Protein AF-A0A530KPL0-F1 (afdb_monomer_lite)

Sequence (86 aa):
MLEDCHAVVTHHSNVSIDGLIAGVPAFCLEGLATPLALSDLSRIEEPRREGDREQLVNDISWCQFNVQEMTDGVAWRHLKEEGLLL

Foldseek 3Di:
DCVPPQAAEDAEDCVQLVCLVVQHAYAYNDYLCVVRHHVDCVCSVPGGRDDDSVVSVVVVVVVDDDPVCVVVCVVVVVCVVVVVDD

Structure (mmCIF, N/CA/C/O backbone):
data_AF-A0A530KPL0-F1
#
_entry.id   AF-A0A530KPL0-F1
#
loop_
_atom_site.group_PDB
_atom_site.id
_atom_site.type_symbol
_atom_site.label_atom_id
_atom_site.label_alt_id
_atom_site.label_comp_id
_atom_site.label_asym_id
_atom_site.label_entity_id
_atom_site.label_seq_id
_atom_site.pdbx_PDB_ins_code
_atom_site.Cartn_x
_atom_site.Cartn_y
_atom_site.Cartn_z
_atom_site.occupancy
_atom_site.B_iso_or_equiv
_atom_site.auth_seq_id
_atom_site.auth_comp_id
_atom_site.auth_asym_id
_atom_site.auth_atom_id
_atom_site.pdbx_PDB_model_num
ATOM 1 N N . MET A 1 1 ? -8.837 -6.775 -12.848 1.00 62.38 1 MET A N 1
ATOM 2 C CA . MET A 1 1 ? -8.879 -5.313 -13.099 1.00 62.38 1 MET A CA 1
ATOM 3 C C . MET A 1 1 ? -7.484 -4.685 -13.265 1.00 62.38 1 MET A C 1
ATOM 5 O O . MET A 1 1 ? -7.423 -3.494 -13.516 1.00 62.38 1 MET A O 1
ATOM 9 N N . LEU A 1 2 ? -6.381 -5.452 -13.190 1.00 82.12 2 LEU A N 1
ATOM 10 C CA . LEU A 1 2 ? -5.000 -4.963 -13.385 1.00 82.12 2 LEU A CA 1
ATOM 11 C C . LEU A 1 2 ? -4.214 -5.782 -14.434 1.00 82.12 2 LEU A C 1
ATOM 13 O O . LEU A 1 2 ? -2.986 -5.781 -14.427 1.00 82.12 2 L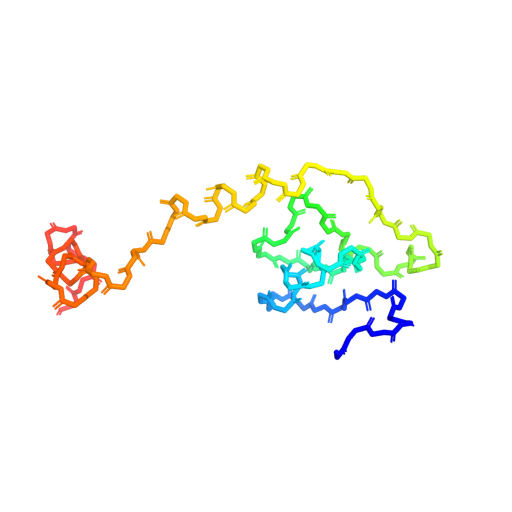EU A O 1
ATOM 17 N N . GLU A 1 3 ? -4.909 -6.512 -15.310 1.00 82.12 3 GLU A N 1
ATOM 18 C CA . GLU A 1 3 ? -4.259 -7.257 -16.396 1.00 82.12 3 GLU A CA 1
ATOM 19 C C . GLU A 1 3 ? -3.518 -6.278 -17.316 1.00 82.12 3 GLU A C 1
ATOM 21 O O . GLU A 1 3 ? -4.058 -5.226 -17.657 1.00 82.12 3 GLU A O 1
ATOM 26 N N . ASP A 1 4 ? -2.261 -6.597 -17.635 1.00 88.94 4 ASP A N 1
ATOM 27 C CA . ASP A 1 4 ? -1.341 -5.776 -18.436 1.00 88.94 4 ASP A CA 1
ATOM 28 C C . ASP A 1 4 ? -1.116 -4.336 -17.925 1.00 88.94 4 ASP A C 1
ATOM 30 O O . ASP A 1 4 ? -0.704 -3.444 -18.669 1.00 88.94 4 ASP A O 1
ATOM 34 N N . CYS A 1 5 ? -1.345 -4.085 -16.631 1.00 94.69 5 CYS A N 1
ATOM 35 C CA . CYS A 1 5 ? -1.047 -2.790 -16.029 1.00 94.69 5 CYS A CA 1
ATOM 36 C C . CYS A 1 5 ? 0.466 -2.613 -15.820 1.00 94.69 5 CYS A C 1
ATOM 38 O O . CYS A 1 5 ? 1.111 -3.397 -15.121 1.00 94.69 5 CYS A O 1
ATOM 40 N N . HIS A 1 6 ? 1.031 -1.549 -16.398 1.00 95.62 6 HIS A N 1
ATOM 41 C CA . HIS A 1 6 ? 2.461 -1.243 -16.281 1.00 95.62 6 HIS A CA 1
ATOM 42 C C . HIS A 1 6 ? 2.846 -0.731 -14.888 1.00 95.62 6 HIS A C 1
ATOM 44 O O . HIS A 1 6 ? 3.823 -1.206 -14.305 1.00 95.62 6 HIS A O 1
ATOM 50 N N . ALA A 1 7 ? 2.068 0.216 -14.353 1.00 97.00 7 ALA A N 1
ATOM 51 C CA . ALA A 1 7 ? 2.257 0.808 -13.033 1.00 97.00 7 ALA A CA 1
ATOM 52 C C . ALA A 1 7 ? 0.958 1.443 -12.506 1.00 97.00 7 ALA A C 1
ATOM 54 O O . ALA A 1 7 ? 0.153 1.965 -13.280 1.00 97.00 7 ALA A O 1
ATOM 55 N N . VAL A 1 8 ? 0.788 1.465 -11.183 1.00 97.00 8 VAL A N 1
ATOM 56 C CA . VAL A 1 8 ? -0.252 2.253 -10.502 1.00 97.00 8 VAL A CA 1
ATOM 57 C C . VAL A 1 8 ? 0.338 3.596 -10.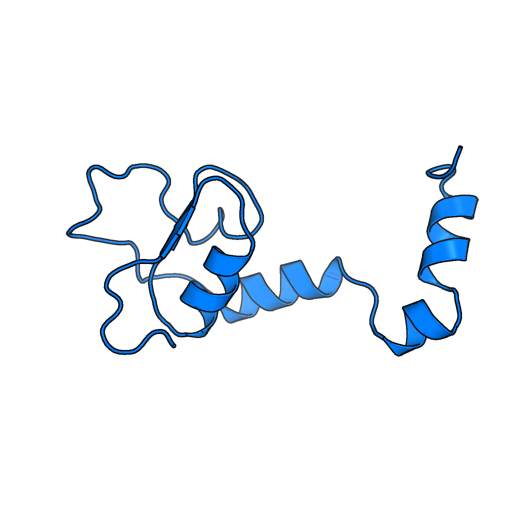092 1.00 97.00 8 VAL A C 1
ATOM 59 O O . VAL A 1 8 ? 1.354 3.627 -9.409 1.00 97.00 8 VAL A O 1
ATOM 62 N N . VAL A 1 9 ? -0.299 4.707 -10.465 1.00 97.19 9 VAL A N 1
ATOM 63 C CA . VAL A 1 9 ? 0.169 6.060 -10.123 1.00 97.19 9 VAL A CA 1
ATOM 64 C C . VAL A 1 9 ? -0.871 6.769 -9.265 1.00 97.19 9 VAL A C 1
ATOM 66 O O . VAL A 1 9 ? -2.040 6.863 -9.638 1.00 97.19 9 VAL A O 1
ATOM 69 N N . THR A 1 10 ? -0.458 7.283 -8.110 1.00 96.56 10 THR A N 1
ATOM 70 C CA . THR A 1 10 ? -1.327 8.051 -7.216 1.00 96.56 10 THR A CA 1
ATOM 71 C C . THR A 1 10 ? -0.533 9.038 -6.362 1.00 96.56 10 THR A C 1
ATOM 73 O O . THR A 1 10 ? 0.677 8.914 -6.210 1.00 96.56 10 THR A O 1
ATOM 76 N N . HIS A 1 11 ? -1.211 10.029 -5.783 1.00 95.44 11 HIS A N 1
ATOM 77 C CA . HIS A 1 11 ? -0.593 10.906 -4.787 1.00 95.44 11 HIS A CA 1
ATOM 78 C C . HIS A 1 11 ? -0.496 10.226 -3.413 1.00 95.44 11 HIS A C 1
ATOM 80 O O . HIS A 1 11 ? 0.587 10.206 -2.840 1.00 95.44 11 HIS A O 1
ATOM 86 N N . HIS A 1 12 ? -1.609 9.679 -2.904 1.00 94.94 12 HIS A N 1
ATOM 87 C CA . HIS A 1 12 ? -1.698 9.112 -1.545 1.00 94.94 12 HIS A CA 1
ATOM 88 C C . HIS A 1 12 ? -2.758 7.995 -1.404 1.00 94.94 12 HIS A C 1
ATOM 90 O O . HIS A 1 12 ? -3.107 7.577 -0.302 1.00 94.94 12 HIS A O 1
ATOM 96 N N . SER A 1 13 ? -3.359 7.524 -2.502 1.00 95.62 13 SER A N 1
ATOM 97 C CA . SER A 1 13 ? -4.452 6.546 -2.403 1.00 95.62 13 SER A CA 1
ATOM 98 C C . SER A 1 13 ? -3.942 5.136 -2.102 1.00 95.62 13 SER A C 1
ATOM 100 O O . SER A 1 13 ? -2.925 4.697 -2.646 1.00 95.62 13 SER A O 1
ATOM 102 N N . ASN A 1 14 ? -4.719 4.382 -1.320 1.00 95.25 14 ASN A N 1
ATOM 103 C CA . ASN A 1 14 ? -4.443 2.979 -1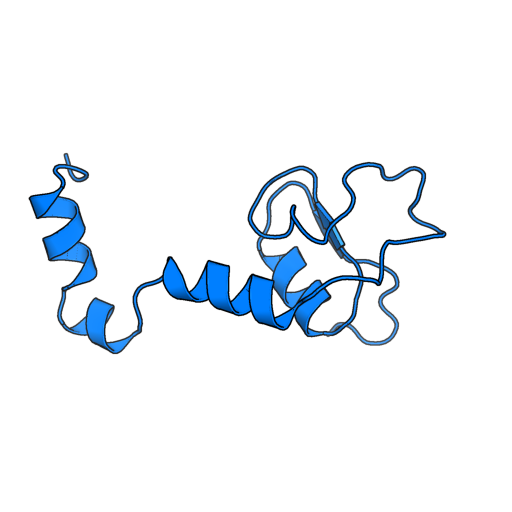.005 1.00 95.25 14 ASN A CA 1
ATOM 104 C C . ASN A 1 14 ? -4.555 2.044 -2.221 1.00 95.25 14 ASN A C 1
ATOM 106 O O . ASN A 1 14 ? -4.103 0.910 -2.138 1.00 95.25 14 ASN A O 1
ATOM 110 N N . VAL A 1 15 ? -5.049 2.515 -3.375 1.00 94.88 15 VAL A N 1
ATOM 111 C CA . VAL A 1 15 ? -5.009 1.747 -4.640 1.00 94.88 15 VAL A CA 1
ATOM 112 C C . VAL A 1 15 ? -3.582 1.326 -5.030 1.00 94.88 15 VAL A C 1
ATOM 114 O O . VAL A 1 15 ? -3.379 0.334 -5.725 1.00 94.88 15 VAL A O 1
ATOM 117 N N . SER A 1 16 ? -2.572 2.064 -4.558 1.00 95.69 16 SER A N 1
ATOM 118 C CA . SER A 1 16 ? -1.160 1.696 -4.701 1.00 95.69 16 SER A CA 1
ATOM 119 C C . SER A 1 16 ? -0.817 0.385 -3.982 1.00 95.69 16 SER A C 1
ATOM 121 O O . SER A 1 16 ? -0.011 -0.387 -4.495 1.00 95.69 16 SER A O 1
ATOM 123 N N . ILE A 1 17 ? -1.463 0.087 -2.850 1.00 95.88 17 ILE A N 1
ATOM 124 C CA . ILE A 1 17 ? -1.303 -1.175 -2.119 1.00 95.88 17 ILE A CA 1
ATOM 125 C C . ILE A 1 17 ? -1.907 -2.335 -2.910 1.00 95.88 17 ILE A C 1
ATOM 127 O O . ILE A 1 17 ? -1.243 -3.358 -3.071 1.00 95.88 17 ILE A O 1
ATOM 131 N N . ASP A 1 18 ? -3.105 -2.159 -3.477 1.00 94.06 18 ASP A N 1
ATOM 132 C CA . ASP A 1 18 ? -3.737 -3.176 -4.332 1.00 94.06 18 ASP A CA 1
ATOM 133 C C . ASP A 1 18 ? -2.845 -3.526 -5.532 1.00 94.06 18 ASP A C 1
ATOM 135 O O . ASP A 1 18 ? -2.655 -4.700 -5.858 1.00 94.06 18 ASP A O 1
ATOM 139 N N . GLY A 1 19 ? -2.236 -2.505 -6.150 1.00 94.75 19 GLY A N 1
ATOM 140 C CA . GLY A 1 19 ? -1.236 -2.672 -7.203 1.00 94.75 19 GLY A CA 1
ATOM 141 C C . GLY A 1 19 ? -0.045 -3.513 -6.746 1.00 94.75 19 GLY A C 1
ATOM 142 O O 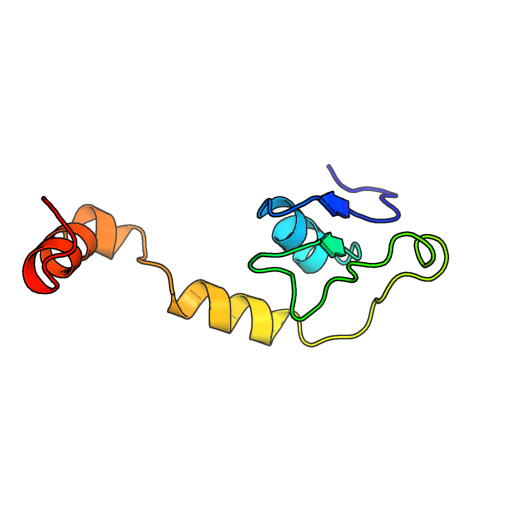. GLY A 1 19 ? 0.259 -4.534 -7.366 1.00 94.75 19 GLY A O 1
ATOM 143 N N . LEU A 1 20 ? 0.587 -3.130 -5.631 1.00 95.44 20 LEU A N 1
ATOM 144 C CA . LEU A 1 20 ? 1.748 -3.841 -5.087 1.00 95.44 20 LEU A CA 1
ATOM 145 C C . LEU A 1 20 ? 1.420 -5.308 -4.769 1.00 95.44 20 LEU A C 1
ATOM 147 O O . LEU A 1 20 ? 2.177 -6.201 -5.164 1.00 95.44 20 LEU A O 1
ATOM 151 N N . ILE A 1 21 ? 0.278 -5.580 -4.127 1.00 93.81 21 ILE A N 1
ATOM 152 C CA . ILE A 1 21 ? -0.198 -6.944 -3.840 1.00 93.81 21 ILE A CA 1
ATOM 153 C C . ILE A 1 21 ? -0.357 -7.740 -5.143 1.00 93.81 21 ILE A C 1
ATOM 155 O O . ILE A 1 21 ? 0.125 -8.870 -5.237 1.00 93.81 21 ILE A O 1
ATOM 159 N N . ALA A 1 22 ? -0.930 -7.129 -6.182 1.00 93.12 22 ALA A N 1
ATOM 160 C CA . ALA A 1 22 ? -1.091 -7.738 -7.502 1.00 93.12 22 ALA A CA 1
ATOM 161 C C . ALA A 1 22 ? 0.222 -7.882 -8.306 1.00 93.12 22 ALA A C 1
ATOM 163 O O . ALA A 1 22 ? 0.213 -8.459 -9.391 1.00 93.12 22 ALA A O 1
ATOM 164 N N . GLY A 1 23 ? 1.357 -7.385 -7.800 1.00 93.12 23 GLY A N 1
ATOM 165 C CA . GLY A 1 23 ? 2.651 -7.418 -8.498 1.00 93.12 23 GLY A CA 1
ATOM 166 C C . GLY A 1 23 ? 2.856 -6.291 -9.510 1.00 93.12 23 GLY A C 1
ATOM 167 O O . GLY A 1 23 ? 3.835 -6.305 -10.261 1.00 93.12 23 GLY A O 1
ATOM 168 N N . VAL A 1 24 ? 1.967 -5.301 -9.511 1.00 96.12 24 VAL A N 1
ATOM 169 C CA . VAL A 1 24 ? 2.084 -4.082 -10.308 1.00 96.12 24 VAL A CA 1
ATOM 170 C C . VAL A 1 24 ? 2.852 -3.039 -9.486 1.00 96.12 24 VAL A C 1
ATOM 172 O O . VAL A 1 24 ? 2.498 -2.776 -8.336 1.00 96.12 24 VAL A O 1
ATOM 175 N N . PRO A 1 25 ? 3.920 -2.437 -10.026 1.00 96.75 25 PRO A N 1
ATOM 176 C CA . PRO A 1 25 ? 4.707 -1.460 -9.297 1.00 96.75 25 PRO A CA 1
ATOM 177 C C . PRO A 1 25 ? 3.898 -0.178 -9.090 1.00 96.75 25 PRO A C 1
ATOM 179 O O . PRO A 1 25 ? 3.049 0.181 -9.909 1.00 96.75 25 PRO A O 1
ATOM 182 N N . ALA A 1 26 ? 4.179 0.522 -7.995 1.00 97.44 26 ALA A N 1
ATOM 183 C CA . ALA A 1 26 ? 3.459 1.729 -7.623 1.00 97.44 26 ALA A CA 1
ATOM 184 C C . ALA A 1 26 ? 4.355 2.968 -7.697 1.00 97.44 26 ALA A C 1
ATOM 186 O O . ALA A 1 26 ? 5.517 2.944 -7.282 1.00 97.44 26 ALA A O 1
ATOM 187 N N . PHE A 1 27 ? 3.769 4.067 -8.160 1.00 98.00 27 PHE A N 1
ATOM 188 C CA . PHE A 1 27 ? 4.270 5.412 -7.954 1.00 98.00 27 PHE A CA 1
ATOM 189 C C . PHE A 1 27 ? 3.336 6.142 -6.996 1.00 98.00 27 PHE A C 1
ATOM 191 O O . PHE A 1 27 ? 2.144 6.290 -7.274 1.00 98.00 27 PHE A O 1
ATOM 198 N N . CYS A 1 28 ? 3.876 6.552 -5.854 1.00 96.50 28 CYS A N 1
ATOM 199 C CA . CYS A 1 28 ? 3.134 7.165 -4.762 1.00 96.50 28 CYS A CA 1
ATOM 200 C C . CYS A 1 28 ? 3.967 8.308 -4.191 1.00 96.50 28 CYS A C 1
ATOM 202 O O . CYS A 1 28 ? 5.140 8.105 -3.877 1.00 96.50 28 CYS A O 1
ATOM 204 N N . LEU A 1 29 ? 3.382 9.502 -4.077 1.00 94.25 29 LEU A N 1
ATOM 205 C CA . LEU A 1 29 ? 4.097 10.641 -3.502 1.00 94.25 29 LEU A CA 1
ATOM 206 C C . LEU A 1 29 ? 4.273 10.453 -1.992 1.00 94.25 29 LEU A C 1
ATOM 208 O O . LEU A 1 29 ? 5.373 10.623 -1.478 1.00 94.25 29 LEU A O 1
ATOM 212 N N . GLU A 1 30 ? 3.195 10.071 -1.310 1.00 93.25 30 GLU A N 1
ATOM 213 C CA . GLU A 1 30 ? 3.142 9.839 0.134 1.00 93.25 30 GLU A CA 1
ATOM 214 C C . GLU A 1 30 ? 2.118 8.735 0.455 1.00 93.25 30 GLU A C 1
ATOM 216 O O . GLU A 1 30 ? 1.333 8.338 -0.402 1.00 93.25 30 GLU A O 1
ATOM 221 N N . GLY A 1 31 ? 2.093 8.237 1.692 1.00 93.31 31 GLY A N 1
ATOM 222 C CA . GLY A 1 31 ? 1.105 7.259 2.162 1.00 93.31 31 GLY A CA 1
ATOM 223 C C . GLY A 1 31 ? 1.668 5.852 2.346 1.00 93.31 31 GLY A C 1
ATOM 224 O O . GLY A 1 31 ? 2.882 5.645 2.359 1.00 93.31 31 GLY A O 1
ATOM 225 N N . LEU A 1 32 ? 0.783 4.867 2.518 1.00 95.44 32 LEU A N 1
ATOM 226 C CA . LEU A 1 32 ? 1.170 3.523 2.971 1.00 95.44 32 LEU A CA 1
ATOM 227 C C . LEU A 1 32 ? 2.115 2.797 2.005 1.00 95.44 32 LEU A C 1
ATOM 229 O O . LEU A 1 32 ? 2.964 2.038 2.449 1.00 95.44 32 LEU A O 1
ATOM 233 N N . ALA A 1 33 ? 2.017 3.044 0.697 1.00 96.06 33 ALA A N 1
ATOM 234 C CA . ALA A 1 33 ? 2.864 2.382 -0.296 1.00 96.06 33 ALA A CA 1
ATOM 235 C C . ALA A 1 33 ? 4.298 2.931 -0.358 1.00 96.06 33 ALA A C 1
ATOM 237 O O . ALA A 1 33 ? 5.146 2.319 -1.007 1.00 96.06 33 ALA A O 1
ATOM 238 N N . THR A 1 34 ? 4.590 4.056 0.309 1.00 95.75 34 THR A N 1
ATOM 239 C CA . THR A 1 34 ? 5.884 4.764 0.244 1.00 95.75 34 THR A CA 1
ATOM 240 C C . THR A 1 34 ? 7.116 3.862 0.424 1.00 95.75 34 THR A C 1
ATOM 242 O O . THR A 1 34 ? 8.076 4.050 -0.321 1.00 95.75 34 THR A O 1
ATOM 245 N N . PRO A 1 35 ? 7.138 2.850 1.322 1.00 95.94 35 PRO A N 1
ATOM 246 C CA . PRO A 1 35 ? 8.313 1.986 1.480 1.00 95.94 35 PRO A CA 1
ATOM 247 C C . PRO A 1 35 ? 8.716 1.227 0.204 1.00 95.94 35 PRO A C 1
ATOM 249 O O . PRO A 1 35 ? 9.901 0.934 0.002 1.00 95.94 35 PRO A O 1
ATOM 252 N N . LEU A 1 36 ? 7.745 0.918 -0.665 1.00 97.00 36 LEU A N 1
ATOM 253 C CA . LEU A 1 36 ? 7.935 0.113 -1.877 1.00 97.00 36 LEU A CA 1
ATOM 254 C C . LEU A 1 36 ? 7.632 0.861 -3.186 1.00 97.00 36 LEU A C 1
ATOM 256 O O . LEU A 1 36 ? 8.000 0.374 -4.253 1.00 97.00 36 LEU A O 1
ATOM 260 N N . ALA A 1 37 ? 7.004 2.034 -3.123 1.00 96.94 37 ALA A N 1
ATOM 261 C CA . ALA A 1 37 ? 6.689 2.865 -4.279 1.00 96.94 37 ALA A CA 1
ATOM 262 C C . ALA A 1 37 ? 7.832 3.832 -4.639 1.00 96.94 37 ALA A C 1
ATOM 264 O O . ALA A 1 37 ? 8.718 4.117 -3.833 1.00 96.94 37 ALA A O 1
ATOM 265 N N . LEU A 1 38 ? 7.805 4.358 -5.865 1.00 97.62 38 LEU A N 1
ATOM 266 C CA . LEU A 1 38 ? 8.631 5.500 -6.275 1.00 97.62 38 LEU A CA 1
ATOM 267 C C . LEU A 1 38 ? 7.797 6.787 -6.292 1.00 97.62 38 LEU A C 1
ATOM 269 O O . LEU A 1 38 ? 6.635 6.766 -6.669 1.00 97.62 38 LEU A O 1
ATOM 273 N N . SER A 1 39 ? 8.383 7.929 -5.950 1.00 96.56 39 SER A N 1
ATOM 274 C CA . SER A 1 39 ? 7.723 9.235 -6.124 1.00 96.56 39 SER A CA 1
ATOM 275 C C . SER A 1 39 ? 8.154 9.953 -7.409 1.00 96.56 39 SER A C 1
ATOM 277 O O . SER A 1 39 ? 7.423 10.795 -7.928 1.00 96.56 39 SER A O 1
ATOM 279 N N . ASP A 1 40 ? 9.319 9.599 -7.958 1.00 96.25 40 ASP A N 1
ATOM 280 C CA . ASP A 1 40 ? 9.871 10.193 -9.175 1.00 96.25 40 ASP A CA 1
ATOM 281 C C . ASP A 1 40 ? 9.302 9.534 -10.440 1.00 96.25 40 ASP A C 1
ATOM 283 O O . ASP A 1 40 ? 9.736 8.456 -10.853 1.00 96.25 40 ASP A O 1
ATOM 287 N N . LEU A 1 41 ? 8.349 10.214 -11.080 1.00 96.50 41 LEU A N 1
ATOM 288 C CA . LEU A 1 41 ? 7.723 9.760 -12.324 1.00 96.50 41 LEU A CA 1
ATOM 289 C C . LEU A 1 41 ? 8.667 9.728 -13.531 1.00 96.50 41 LEU A C 1
ATOM 291 O O . LEU A 1 41 ? 8.337 9.073 -14.517 1.00 96.50 41 LEU A O 1
ATOM 295 N N . SER A 1 42 ? 9.842 10.366 -13.484 1.00 97.44 42 SER A N 1
ATOM 296 C CA . SER A 1 42 ? 10.811 10.255 -14.585 1.00 97.44 42 SER A CA 1
ATOM 297 C C . SER A 1 42 ? 11.314 8.817 -14.781 1.00 97.44 42 SER A C 1
ATOM 299 O O . SER A 1 42 ? 11.790 8.466 -15.858 1.00 97.44 42 SER A O 1
ATOM 301 N N . ARG A 1 43 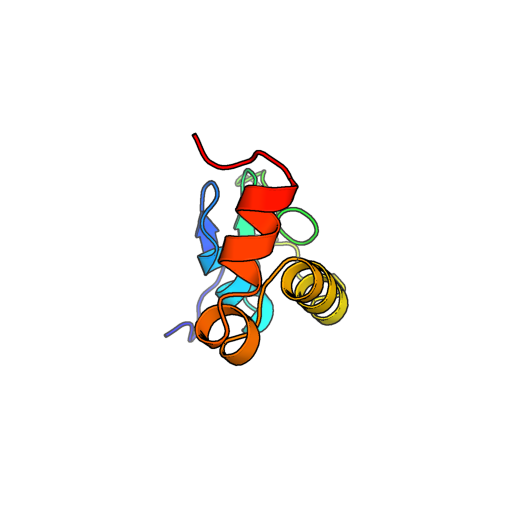? 11.136 7.958 -13.767 1.00 97.00 43 ARG A N 1
ATOM 302 C CA . ARG A 1 43 ? 11.491 6.534 -13.776 1.00 97.00 43 ARG A CA 1
ATOM 303 C C . ARG A 1 43 ? 10.354 5.600 -14.203 1.00 97.00 43 ARG A C 1
ATOM 305 O O . ARG A 1 43 ? 10.456 4.398 -13.978 1.00 97.00 43 ARG A O 1
ATOM 312 N N . ILE A 1 44 ? 9.268 6.115 -14.785 1.00 97.31 44 ILE A N 1
ATOM 313 C CA . ILE A 1 44 ? 8.072 5.317 -15.112 1.00 97.31 44 ILE A CA 1
ATOM 314 C C . ILE A 1 44 ? 8.364 4.106 -16.010 1.00 97.31 44 ILE A C 1
ATOM 316 O O . ILE A 1 44 ? 7.748 3.061 -15.828 1.00 97.31 44 ILE A O 1
ATOM 320 N N . GLU A 1 45 ? 9.335 4.206 -16.920 1.00 97.56 45 GLU A N 1
ATOM 321 C CA . GLU A 1 45 ? 9.741 3.108 -17.815 1.00 97.56 45 GLU A CA 1
ATOM 322 C C . GLU A 1 45 ? 10.551 2.012 -17.096 1.00 97.56 45 GLU A C 1
ATOM 324 O O . GLU A 1 45 ? 10.542 0.853 -17.507 1.00 97.56 45 GLU A O 1
ATOM 329 N N . GLU A 1 46 ? 11.197 2.351 -15.977 1.00 96.56 46 GLU A N 1
ATOM 330 C CA . GLU A 1 46 ? 12.025 1.452 -15.163 1.00 96.56 46 GLU A CA 1
ATOM 331 C C . GLU A 1 46 ? 11.544 1.445 -13.699 1.00 96.56 46 GLU A C 1
ATOM 333 O O . GLU A 1 46 ? 12.247 1.907 -12.786 1.00 96.56 46 GLU A O 1
ATOM 338 N N . PRO A 1 47 ? 10.317 0.951 -13.448 1.00 96.00 47 PRO A N 1
ATOM 339 C CA . PRO A 1 47 ? 9.702 1.039 -12.137 1.00 96.00 47 PRO A CA 1
ATOM 340 C C . PRO A 1 47 ? 10.388 0.113 -11.127 1.00 96.00 47 PRO A C 1
ATOM 342 O O . PRO A 1 47 ? 10.906 -0.953 -11.469 1.00 96.00 47 PRO A O 1
ATOM 345 N N . ARG A 1 48 ? 10.332 0.473 -9.840 1.00 95.62 48 ARG A N 1
ATOM 346 C CA . ARG A 1 48 ? 10.807 -0.405 -8.763 1.00 95.62 48 ARG A CA 1
ATOM 347 C C . ARG A 1 48 ? 9.899 -1.629 -8.649 1.00 95.62 48 ARG A C 1
ATOM 349 O O . ARG A 1 48 ? 8.705 -1.495 -8.405 1.00 95.62 48 ARG A O 1
ATOM 356 N N . ARG A 1 49 ? 10.481 -2.822 -8.783 1.00 93.44 49 ARG A N 1
ATOM 357 C CA . ARG A 1 49 ? 9.780 -4.113 -8.619 1.00 93.44 49 ARG A CA 1
ATOM 358 C C . ARG A 1 49 ? 10.243 -4.912 -7.400 1.00 93.44 49 ARG A C 1
ATOM 360 O O . ARG A 1 49 ? 9.611 -5.896 -7.036 1.00 93.44 49 ARG A O 1
ATOM 367 N N . GLU A 1 50 ? 11.337 -4.487 -6.781 1.00 92.38 50 GLU A N 1
ATOM 368 C CA . GLU A 1 50 ? 11.941 -5.141 -5.623 1.00 92.38 50 GLU A CA 1
ATOM 369 C C . GLU A 1 50 ? 11.378 -4.602 -4.306 1.00 92.38 50 GLU A C 1
ATOM 371 O O . GLU A 1 50 ? 11.216 -3.388 -4.131 1.00 92.38 50 GLU A O 1
ATOM 376 N N . GLY A 1 51 ? 11.164 -5.503 -3.349 1.00 93.19 51 GLY A N 1
ATOM 377 C CA . GLY A 1 51 ? 10.740 -5.166 -1.998 1.00 93.19 51 GLY A CA 1
ATOM 378 C C . GLY A 1 51 ? 9.937 -6.274 -1.331 1.00 93.19 51 GLY A C 1
ATOM 379 O O . GLY A 1 51 ? 9.345 -7.121 -2.003 1.00 93.19 51 GLY A O 1
ATOM 380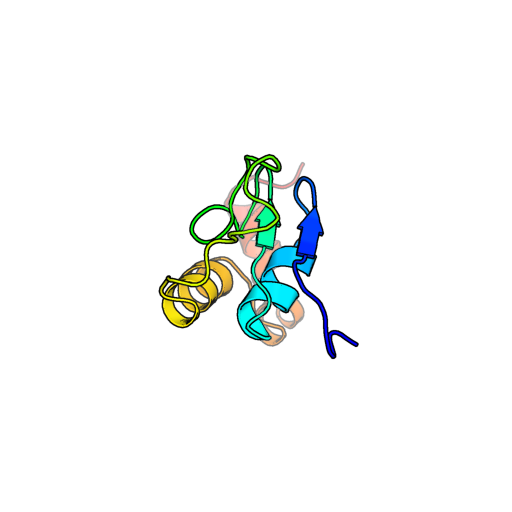 N N . ASP A 1 52 ? 9.909 -6.246 -0.002 1.00 95.69 52 ASP A N 1
ATOM 381 C CA . ASP A 1 52 ? 9.139 -7.192 0.796 1.00 95.69 52 ASP A CA 1
ATOM 382 C C . ASP A 1 52 ? 7.686 -6.719 0.937 1.00 95.69 52 ASP A C 1
ATOM 384 O O . ASP A 1 52 ? 7.337 -5.893 1.783 1.00 95.69 52 ASP A O 1
ATOM 388 N N . ARG A 1 53 ? 6.837 -7.223 0.039 1.00 94.69 53 ARG A N 1
ATOM 389 C CA . ARG A 1 53 ? 5.406 -6.901 0.007 1.00 94.69 53 ARG A CA 1
ATOM 390 C C . ARG A 1 53 ? 4.645 -7.518 1.174 1.00 94.69 53 ARG A C 1
ATOM 392 O O . ARG A 1 53 ? 3.659 -6.935 1.611 1.00 94.69 53 ARG A O 1
ATOM 399 N N . GLU A 1 54 ? 5.087 -8.674 1.659 1.00 95.62 54 GLU A N 1
ATOM 400 C CA . GLU A 1 54 ? 4.447 -9.348 2.786 1.00 95.62 54 GLU A CA 1
ATOM 401 C C . GLU A 1 54 ? 4.689 -8.552 4.066 1.00 95.62 54 GLU A C 1
ATOM 403 O O . GLU A 1 54 ? 3.737 -8.246 4.780 1.00 95.62 54 GLU A O 1
ATOM 408 N N . GLN A 1 55 ? 5.927 -8.101 4.290 1.00 97.19 55 GLN A N 1
ATOM 409 C CA . GLN A 1 55 ? 6.238 -7.221 5.413 1.00 97.19 55 GLN A CA 1
ATOM 410 C C . GLN A 1 55 ? 5.427 -5.921 5.366 1.00 97.19 55 GLN A C 1
ATOM 412 O O . GLN A 1 55 ? 4.863 -5.527 6.382 1.00 97.19 55 GLN A O 1
ATOM 417 N N . LEU A 1 56 ? 5.295 -5.286 4.194 1.00 95.69 56 LEU A N 1
ATOM 418 C CA . LEU A 1 56 ? 4.472 -4.080 4.057 1.00 95.69 56 LEU A CA 1
ATOM 419 C C . LEU A 1 56 ? 3.013 -4.333 4.473 1.00 95.69 56 LEU A C 1
ATOM 421 O O . LEU A 1 56 ? 2.420 -3.531 5.192 1.00 95.69 56 LEU A O 1
ATOM 425 N N . VAL A 1 57 ? 2.424 -5.443 4.023 1.00 95.62 57 VAL A N 1
ATOM 426 C CA . VAL A 1 57 ? 1.044 -5.803 4.379 1.00 95.62 57 VAL A CA 1
ATOM 427 C C . VAL A 1 57 ? 0.926 -6.131 5.868 1.00 95.62 57 VAL A C 1
ATOM 429 O O . VAL A 1 57 ? -0.073 -5.749 6.480 1.00 95.62 57 VAL A O 1
ATOM 432 N N . ASN A 1 58 ? 1.932 -6.769 6.470 1.00 96.69 58 ASN A N 1
ATOM 433 C CA . ASN A 1 58 ? 1.977 -7.021 7.911 1.00 96.69 58 ASN A CA 1
ATOM 434 C C . ASN A 1 58 ? 1.995 -5.708 8.709 1.00 96.69 58 ASN A C 1
ATOM 436 O O . ASN A 1 58 ? 1.193 -5.552 9.629 1.00 96.69 58 ASN A O 1
ATOM 440 N N . ASP A 1 59 ? 2.834 -4.746 8.313 1.00 96.56 59 ASP A N 1
ATOM 441 C CA . ASP A 1 59 ? 2.922 -3.428 8.954 1.00 96.56 59 ASP A CA 1
ATOM 442 C C . ASP A 1 59 ? 1.596 -2.662 8.850 1.00 96.56 59 ASP A C 1
ATOM 444 O O . ASP A 1 59 ? 1.118 -2.094 9.832 1.00 96.56 59 ASP A O 1
ATOM 448 N N . ILE A 1 60 ? 0.960 -2.677 7.672 1.00 95.62 60 ILE A N 1
ATOM 449 C CA . ILE A 1 60 ? -0.349 -2.040 7.470 1.00 95.62 60 ILE A CA 1
ATOM 450 C C . ILE A 1 60 ? -1.405 -2.713 8.345 1.00 95.62 60 ILE A C 1
ATOM 452 O O . ILE A 1 60 ? -2.161 -2.025 9.027 1.00 95.62 60 ILE A O 1
ATOM 456 N N . SER A 1 61 ? -1.450 -4.046 8.345 1.00 94.69 61 SER A N 1
ATOM 457 C CA . SER A 1 61 ? -2.453 -4.824 9.080 1.00 94.69 61 SER A CA 1
ATOM 458 C C . SER A 1 61 ? -2.338 -4.628 10.589 1.00 94.69 61 SER A C 1
ATOM 460 O O . SER A 1 61 ? -3.358 -4.565 11.269 1.00 94.69 61 SER A O 1
ATOM 462 N N . TRP A 1 62 ? -1.117 -4.464 11.109 1.00 95.56 62 TRP A N 1
ATOM 463 C CA . TRP A 1 62 ? -0.871 -4.153 12.519 1.00 95.56 62 TRP A CA 1
ATOM 464 C C . TRP A 1 62 ? -1.519 -2.833 12.967 1.00 95.56 62 TRP A C 1
ATOM 466 O O . TRP A 1 62 ? -1.898 -2.682 14.125 1.00 95.56 62 TRP A O 1
ATOM 476 N N . CYS A 1 63 ? -1.687 -1.884 12.045 1.00 93.56 63 CYS A N 1
ATOM 477 C CA . CYS A 1 63 ? -2.291 -0.582 12.312 1.00 93.56 63 CYS A CA 1
ATOM 478 C C . CYS A 1 63 ? -3.811 -0.545 12.074 1.00 93.56 63 CYS A C 1
ATOM 480 O O . CYS A 1 63 ? -4.382 0.546 12.037 1.00 93.56 63 CYS A O 1
ATOM 482 N N . GLN A 1 64 ? -4.476 -1.679 11.829 1.00 95.00 64 GLN A N 1
ATOM 483 C CA . GLN A 1 64 ? -5.914 -1.734 11.542 1.00 95.00 64 GLN A CA 1
ATOM 484 C C . GLN A 1 64 ? -6.671 -2.527 12.609 1.00 95.00 64 GLN A C 1
ATOM 486 O O . GLN A 1 64 ? -6.161 -3.494 13.165 1.00 95.00 64 GLN A O 1
ATOM 491 N N . PHE A 1 65 ? -7.929 -2.148 12.839 1.00 96.38 65 PHE A N 1
ATOM 492 C CA . PHE A 1 65 ? -8.867 -2.973 13.594 1.00 96.38 65 PHE A CA 1
ATOM 493 C C . PHE A 1 65 ? -9.528 -3.985 12.666 1.00 96.38 65 PHE A C 1
ATOM 495 O O . PHE A 1 65 ? -9.949 -3.652 11.554 1.00 96.38 65 PHE A O 1
ATOM 502 N N . ASN A 1 66 ? -9.671 -5.218 13.135 1.00 96.44 66 ASN A N 1
ATOM 503 C CA . ASN A 1 66 ? -10.409 -6.231 12.402 1.00 96.44 66 ASN A CA 1
ATOM 504 C C . ASN A 1 66 ? -11.931 -6.012 12.517 1.00 96.44 66 ASN A C 1
ATOM 506 O O . ASN A 1 66 ? -12.433 -5.230 13.328 1.00 96.44 66 ASN A O 1
ATOM 510 N N . VAL A 1 67 ? -12.694 -6.718 11.679 1.00 96.31 67 VAL A N 1
ATOM 511 C CA . VAL A 1 67 ? -14.159 -6.569 11.611 1.00 96.31 67 VAL A CA 1
ATOM 512 C C . VAL A 1 67 ? -14.836 -6.869 12.950 1.00 96.31 67 VAL A C 1
ATOM 514 O O . VAL A 1 67 ? -15.787 -6.178 13.318 1.00 96.31 67 VAL A O 1
ATOM 517 N N . GLN A 1 68 ? -14.346 -7.860 13.695 1.00 97.88 68 GLN A N 1
ATOM 518 C CA . GLN A 1 68 ? -14.907 -8.223 14.993 1.00 97.88 68 GLN A CA 1
ATOM 519 C C . GLN A 1 68 ? -14.638 -7.128 16.033 1.00 97.88 68 GLN A C 1
ATOM 521 O O . GLN A 1 68 ? -15.563 -6.691 16.707 1.00 97.88 68 GLN A O 1
ATOM 526 N N . GLU A 1 69 ? -13.415 -6.601 16.095 1.00 97.56 69 GLU A N 1
ATOM 527 C CA . GLU A 1 69 ? -13.043 -5.487 16.978 1.00 97.56 69 GLU A CA 1
ATOM 528 C C . GLU A 1 69 ? -13.873 -4.231 16.707 1.00 97.56 69 GLU A C 1
ATOM 530 O O . GLU A 1 69 ? -14.331 -3.566 17.641 1.00 97.56 69 GLU A O 1
ATOM 535 N N . MET A 1 70 ? -14.106 -3.913 15.432 1.00 97.25 70 MET A N 1
ATOM 536 C CA . MET A 1 70 ? -14.994 -2.813 15.056 1.00 97.25 70 MET A CA 1
ATOM 537 C C . MET A 1 70 ? -16.439 -3.082 15.496 1.00 97.25 70 MET A C 1
ATOM 539 O O . MET A 1 70 ? -17.067 -2.199 16.082 1.00 97.25 70 MET A O 1
ATOM 543 N N . THR A 1 71 ? -16.946 -4.299 15.274 1.00 97.88 71 THR A N 1
ATOM 544 C CA . THR A 1 71 ? -18.310 -4.718 15.656 1.00 97.88 71 THR A CA 1
ATOM 545 C C . THR A 1 71 ? -18.520 -4.663 17.171 1.00 97.88 71 THR A C 1
ATOM 547 O O . THR A 1 71 ? -19.542 -4.165 17.639 1.00 97.88 71 THR A O 1
ATOM 550 N N . ASP A 1 72 ? -17.520 -5.083 17.945 1.00 98.31 72 ASP A N 1
ATOM 551 C CA . ASP A 1 72 ? -17.543 -5.097 19.411 1.00 98.31 72 ASP A CA 1
ATOM 552 C C . ASP A 1 72 ? -17.263 -3.714 20.030 1.00 98.31 72 ASP A C 1
ATOM 554 O O . ASP A 1 72 ? -17.175 -3.561 21.257 1.00 98.31 72 ASP A O 1
ATOM 558 N N . GLY A 1 73 ? -17.094 -2.683 19.196 1.00 97.75 73 GLY A N 1
ATOM 559 C CA . GLY A 1 73 ? -16.839 -1.307 19.613 1.00 97.75 73 GLY A CA 1
ATOM 560 C C . GLY A 1 73 ? -15.459 -1.082 20.236 1.00 97.75 73 GLY A C 1
ATOM 561 O O . GLY A 1 73 ? -15.281 -0.090 20.942 1.00 97.75 73 GLY A O 1
ATOM 562 N N . VAL A 1 74 ? -14.493 -1.980 20.007 1.00 97.81 74 VAL A N 1
ATOM 563 C CA . VAL A 1 74 ? -13.111 -1.861 20.507 1.00 97.81 74 VAL A CA 1
ATOM 564 C C . VAL A 1 74 ? -12.464 -0.593 19.962 1.00 97.81 74 VAL A C 1
ATOM 566 O O . VAL A 1 74 ? -11.987 0.221 20.748 1.00 97.81 74 VAL A O 1
ATOM 569 N N . ALA A 1 75 ? -12.544 -0.373 18.645 1.00 96.25 75 ALA A N 1
ATOM 570 C CA . ALA A 1 75 ? -11.998 0.820 17.998 1.00 96.25 75 ALA A CA 1
ATOM 571 C C . ALA A 1 75 ? -12.569 2.112 18.610 1.00 96.25 75 ALA A C 1
ATOM 573 O O . ALA A 1 75 ? -11.834 3.031 18.954 1.00 96.25 75 ALA A O 1
ATOM 574 N N . TRP A 1 76 ? -13.888 2.163 18.819 1.00 95.94 76 TRP A N 1
ATOM 575 C CA . TRP A 1 76 ? -14.555 3.334 19.391 1.00 95.94 76 TRP A CA 1
ATOM 576 C C . TRP A 1 76 ? -14.147 3.606 20.841 1.00 95.94 76 TRP A C 1
ATOM 578 O O . TRP A 1 76 ? -13.920 4.758 21.205 1.00 95.94 76 TRP A O 1
ATOM 588 N N . ARG A 1 77 ? -14.044 2.562 21.676 1.00 97.38 77 ARG A N 1
ATOM 589 C CA . ARG A 1 77 ? -13.560 2.707 23.058 1.00 97.38 77 ARG A CA 1
ATOM 590 C C . ARG A 1 77 ? -12.116 3.190 23.091 1.00 97.38 77 ARG A C 1
ATOM 592 O O . ARG A 1 77 ? -11.850 4.160 23.788 1.00 97.38 77 ARG A O 1
ATOM 599 N N . HIS A 1 78 ? -11.246 2.591 22.280 1.00 96.12 78 HIS A N 1
ATOM 600 C CA . HIS A 1 78 ? -9.848 2.995 22.175 1.00 96.12 78 HIS A CA 1
ATOM 601 C C . HIS A 1 78 ? -9.717 4.484 21.823 1.00 96.12 78 HIS A C 1
ATOM 603 O O . HIS A 1 78 ? -9.072 5.233 22.546 1.00 96.12 78 HIS A O 1
ATOM 609 N N . LEU A 1 79 ? -10.427 4.953 20.790 1.00 95.56 79 LEU A N 1
ATOM 610 C CA . LEU A 1 79 ? -10.406 6.370 20.409 1.00 95.56 79 LEU A CA 1
ATOM 611 C C . LEU A 1 79 ? -10.888 7.309 21.536 1.00 95.56 79 LEU A C 1
ATOM 613 O O . LEU A 1 79 ? -10.386 8.425 21.651 1.00 95.56 79 LEU A O 1
ATOM 617 N N . LYS A 1 80 ? -11.846 6.884 22.374 1.00 96.19 80 LYS A N 1
ATOM 618 C CA . LYS A 1 80 ? -12.300 7.670 23.538 1.00 96.19 80 LYS A CA 1
ATOM 619 C C . LYS A 1 80 ? -11.264 7.708 24.652 1.00 96.19 80 LYS A C 1
ATOM 621 O O . LYS A 1 80 ? -11.048 8.765 25.234 1.00 96.19 80 LYS A O 1
ATOM 626 N N . GLU A 1 81 ? -10.680 6.560 24.970 1.00 97.00 81 GLU A N 1
ATOM 627 C CA . GLU A 1 81 ? -9.689 6.410 26.039 1.00 97.00 81 GLU A CA 1
ATOM 628 C C . GLU A 1 81 ? -8.420 7.213 25.734 1.00 97.00 81 GLU A C 1
ATOM 630 O O . GLU A 1 81 ? -7.895 7.881 26.621 1.00 97.00 81 GLU A O 1
ATOM 635 N N . GLU A 1 82 ? -8.010 7.248 24.464 1.00 96.75 82 GLU A N 1
ATOM 636 C CA . GLU A 1 82 ? -6.889 8.062 23.977 1.00 96.75 82 GLU A CA 1
ATOM 637 C C . GLU A 1 82 ? -7.231 9.558 23.825 1.00 96.75 82 GLU A C 1
ATOM 639 O O . GLU A 1 82 ? -6.373 10.364 23.467 1.00 96.75 82 GLU A O 1
ATOM 644 N N . GLY A 1 83 ? -8.484 9.966 24.062 1.00 95.44 83 GLY A N 1
ATOM 645 C CA . GLY A 1 83 ? -8.909 11.361 23.897 1.00 95.44 83 GLY A CA 1
ATOM 646 C C . GLY A 1 83 ? -8.873 11.857 22.445 1.00 95.44 83 GLY A C 1
ATOM 647 O O . GLY A 1 83 ? -8.738 13.054 22.206 1.00 95.44 83 GLY A O 1
ATOM 648 N N . LEU A 1 84 ? -8.993 10.951 21.470 1.00 93.69 84 LEU A N 1
ATOM 649 C CA . LEU A 1 84 ? -8.982 11.252 20.030 1.00 93.69 84 LEU A CA 1
ATOM 650 C C . LEU A 1 84 ? -10.365 11.633 19.481 1.00 93.69 84 LEU A C 1
ATOM 652 O O . LEU A 1 84 ? -10.517 11.899 18.288 1.00 93.69 84 LEU A O 1
ATOM 656 N N . LEU A 1 85 ? -11.381 11.648 20.341 1.00 88.62 85 LEU A N 1
ATOM 657 C CA . LEU A 1 85 ? -12.742 12.056 20.017 1.00 88.62 85 LEU A CA 1
ATOM 658 C C . LEU A 1 85 ? -13.071 13.342 20.778 1.00 88.62 85 LEU A C 1
ATOM 660 O O . LEU A 1 85 ? -12.812 13.428 21.978 1.00 88.62 85 LEU A O 1
ATOM 664 N N . LEU A 1 86 ? -13.616 14.322 20.048 1.00 73.38 86 LEU A N 1
ATOM 665 C CA . LEU A 1 86 ? -14.096 15.605 20.576 1.00 73.38 86 LEU A CA 1
ATOM 666 C C . LEU A 1 86 ? -15.297 15.434 21.516 1.00 73.38 86 LEU A C 1
ATOM 668 O O . LEU A 1 86 ? -16.151 14.559 21.231 1.00 73.38 86 LEU A O 1
#

pLDDT: mean 94.77, std 5.0, range [62.38, 98.31]

Radius of gyration: 16.14 Å; chains: 1; bounding box: 30×25×44 Å

Secondary structure (DSSP, 8-state):
--TT---EEESS-THHHHHHHTT--EEESSSTTTTT-B--GGGTTS----S-HHHHHHHHHHTS--HHHHHTTHHHHHHHHTT---